Protein AF-A0A2J8SAQ4-F1 (afdb_monomer_lite)

Structure (mmCIF, N/CA/C/O backbone):
data_AF-A0A2J8SAQ4-F1
#
_entry.id   AF-A0A2J8SAQ4-F1
#
loop_
_atom_site.group_PDB
_atom_site.id
_atom_site.type_symbol
_atom_site.label_atom_id
_atom_site.label_alt_id
_atom_site.label_comp_id
_atom_site.label_asym_id
_atom_site.label_entity_id
_atom_site.label_seq_id
_atom_site.pdbx_PDB_ins_code
_atom_site.Cartn_x
_atom_site.Cartn_y
_atom_site.Cartn_z
_atom_site.occupancy
_atom_site.B_iso_or_equiv
_atom_site.auth_seq_id
_atom_site.auth_comp_id
_atom_site.auth_asym_id
_atom_site.auth_atom_id
_atom_site.pdbx_PDB_model_num
ATOM 1 N N . MET A 1 1 ? 0.559 38.410 19.634 1.00 47.19 1 MET A N 1
ATOM 2 C CA . MET A 1 1 ? 0.380 37.092 20.277 1.00 47.19 1 MET A CA 1
ATOM 3 C C . MET A 1 1 ? 0.985 36.066 19.344 1.00 47.19 1 MET A C 1
ATOM 5 O O . MET A 1 1 ? 0.568 36.011 18.195 1.00 47.19 1 MET A O 1
ATOM 9 N N . ASN A 1 2 ? 2.006 35.341 19.787 1.00 63.06 2 ASN A N 1
ATOM 10 C CA . ASN A 1 2 ? 2.679 34.353 18.952 1.00 63.06 2 ASN A CA 1
ATOM 11 C C . ASN A 1 2 ? 1.892 33.049 19.097 1.00 63.06 2 ASN A C 1
ATOM 13 O O . ASN A 1 2 ? 1.815 32.507 20.197 1.00 63.06 2 ASN A O 1
ATOM 17 N N . THR A 1 3 ? 1.246 32.593 18.027 1.00 62.91 3 THR A N 1
ATOM 18 C CA . THR A 1 3 ? 0.598 31.277 17.994 1.00 62.91 3 THR A CA 1
ATOM 19 C C . THR A 1 3 ? 1.675 30.208 18.189 1.00 62.91 3 THR A C 1
ATOM 21 O O . THR A 1 3 ? 2.656 30.249 17.436 1.00 62.91 3 THR A O 1
ATOM 24 N N . PRO A 1 4 ? 1.547 29.279 19.155 1.00 65.62 4 PRO A N 1
ATOM 25 C CA . PRO A 1 4 ? 2.491 28.178 19.293 1.00 65.62 4 PRO A CA 1
ATOM 26 C C . PRO A 1 4 ? 2.538 27.414 17.968 1.00 65.62 4 PRO A C 1
ATOM 28 O O . PRO A 1 4 ? 1.532 26.867 17.524 1.00 65.62 4 PRO A O 1
ATOM 31 N N . ARG A 1 5 ? 3.686 27.455 17.291 1.00 69.31 5 ARG A N 1
ATOM 32 C CA . ARG A 1 5 ? 3.959 26.649 16.102 1.00 69.31 5 ARG A CA 1
ATOM 33 C C . ARG A 1 5 ? 4.761 25.447 16.559 1.00 69.31 5 ARG A C 1
ATOM 35 O O . ARG A 1 5 ? 5.964 25.572 16.718 1.00 69.31 5 ARG A O 1
ATOM 42 N N . GLU A 1 6 ? 4.054 24.354 16.806 1.00 64.44 6 GLU A N 1
ATOM 43 C CA . GLU A 1 6 ? 4.475 22.967 16.582 1.00 64.44 6 GLU A CA 1
ATOM 44 C C . GLU A 1 6 ? 3.365 22.065 17.121 1.00 64.44 6 GLU A C 1
ATOM 46 O O . GLU A 1 6 ? 3.192 21.895 18.327 1.00 64.44 6 GLU A O 1
ATOM 51 N N . GLU A 1 7 ? 2.561 21.521 16.210 1.00 69.31 7 GLU A N 1
ATOM 52 C CA . GLU A 1 7 ? 1.739 20.361 16.526 1.00 69.31 7 GLU A CA 1
ATOM 53 C C . GLU A 1 7 ? 2.701 19.187 16.694 1.00 69.31 7 GLU A C 1
ATOM 55 O O . GLU A 1 7 ? 3.485 18.885 15.797 1.00 69.31 7 GLU A O 1
ATOM 60 N N . PHE A 1 8 ? 2.697 18.563 17.866 1.00 72.25 8 PHE A N 1
ATOM 61 C CA . PHE A 1 8 ? 3.495 17.374 18.133 1.0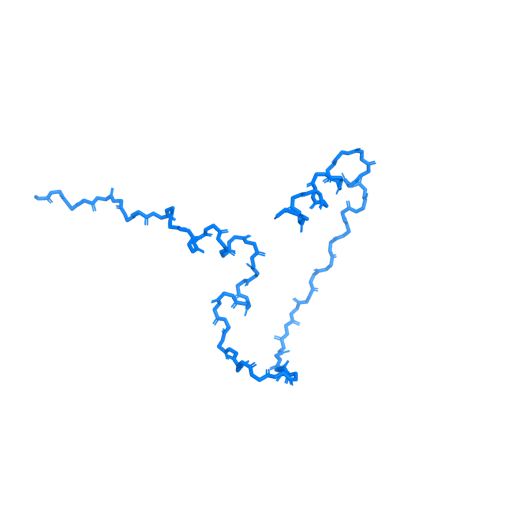0 72.25 8 PHE A CA 1
ATOM 62 C C . PHE A 1 8 ? 3.159 16.321 17.061 1.00 72.25 8 PHE A C 1
ATOM 64 O O . PHE A 1 8 ? 2.003 15.932 16.943 1.00 72.25 8 PHE A O 1
ATOM 71 N N . GLN A 1 9 ? 4.124 15.914 16.233 1.00 74.06 9 GLN A N 1
ATOM 72 C CA . GLN A 1 9 ? 3.905 14.994 15.100 1.00 74.06 9 GLN A CA 1
ATOM 73 C C . GLN A 1 9 ? 4.514 13.603 15.327 1.00 74.06 9 GLN A C 1
ATOM 75 O O . GLN A 1 9 ? 4.321 12.709 14.513 1.00 74.06 9 GLN A O 1
ATOM 80 N N . ASP A 1 10 ? 5.195 13.379 16.453 1.00 82.06 10 ASP A N 1
ATOM 81 C CA . ASP A 1 10 ? 5.845 12.101 16.780 1.00 82.06 10 ASP A CA 1
ATOM 82 C C . ASP A 1 10 ? 4.965 11.201 17.664 1.00 82.06 10 ASP A C 1
ATOM 84 O O . ASP A 1 10 ? 5.413 10.553 18.613 1.00 82.06 10 ASP A O 1
ATOM 88 N N . TRP A 1 11 ? 3.662 11.181 17.384 1.00 88.00 11 TRP A N 1
ATOM 89 C CA . TRP A 1 11 ? 2.757 10.261 18.063 1.00 88.00 11 TRP A CA 1
ATOM 90 C C . TRP A 1 11 ? 3.066 8.815 17.646 1.00 88.00 11 TRP A C 1
ATOM 92 O O . TRP A 1 11 ? 3.380 8.570 16.478 1.00 88.00 11 TRP A O 1
ATOM 102 N N . PRO A 1 12 ? 2.881 7.820 18.534 1.00 90.19 12 PRO A N 1
ATOM 103 C CA . PRO A 1 12 ? 3.062 6.408 18.187 1.00 90.19 12 PRO A CA 1
ATOM 104 C C . PRO A 1 12 ? 2.289 5.974 16.933 1.00 90.19 12 PRO A C 1
ATOM 106 O O . PRO A 1 12 ? 2.782 5.163 16.155 1.00 90.19 12 PRO A O 1
ATOM 109 N N . ILE A 1 13 ? 1.112 6.562 16.688 1.00 89.25 13 ILE A N 1
ATOM 110 C CA . ILE A 1 13 ? 0.312 6.299 15.485 1.00 89.25 13 ILE A CA 1
ATOM 111 C C . ILE A 1 13 ? 1.023 6.712 14.190 1.00 89.25 13 ILE A C 1
ATOM 113 O O . ILE A 1 13 ? 0.903 6.010 13.194 1.00 89.25 13 ILE A O 1
ATOM 117 N N . VAL A 1 14 ? 1.807 7.793 14.202 1.00 90.25 14 VAL A N 1
ATOM 118 C CA . VAL A 1 14 ? 2.556 8.263 13.026 1.00 90.25 14 VAL A CA 1
ATOM 119 C C . VAL A 1 14 ? 3.689 7.291 12.698 1.00 90.25 14 VAL A C 1
ATOM 121 O O . VAL A 1 14 ? 3.917 6.970 11.534 1.00 90.25 14 VAL A O 1
ATOM 124 N N . ARG A 1 15 ? 4.336 6.733 13.728 1.00 90.50 15 ARG A N 1
ATOM 125 C CA . ARG A 1 15 ? 5.352 5.683 13.560 1.00 90.50 15 ARG A CA 1
ATOM 126 C C . ARG A 1 15 ? 4.750 4.400 12.996 1.00 90.50 15 ARG A C 1
ATOM 128 O O . ARG A 1 15 ? 5.324 3.816 12.089 1.00 90.50 15 ARG A O 1
ATOM 135 N N . ILE A 1 16 ? 3.578 3.991 13.487 1.00 90.94 16 ILE A N 1
ATOM 136 C CA . ILE A 1 16 ? 2.861 2.818 12.964 1.00 90.94 16 ILE A CA 1
ATOM 137 C C . ILE A 1 16 ? 2.429 3.052 11.509 1.00 90.94 16 ILE A C 1
ATOM 139 O O . ILE A 1 16 ? 2.626 2.177 10.666 1.00 90.94 16 ILE A O 1
ATOM 143 N N . ALA A 1 17 ? 1.891 4.235 11.196 1.00 91.75 17 ALA A N 1
ATOM 144 C CA . ALA A 1 17 ? 1.450 4.590 9.850 1.00 91.75 17 ALA A CA 1
ATOM 145 C C . ALA A 1 17 ? 2.597 4.5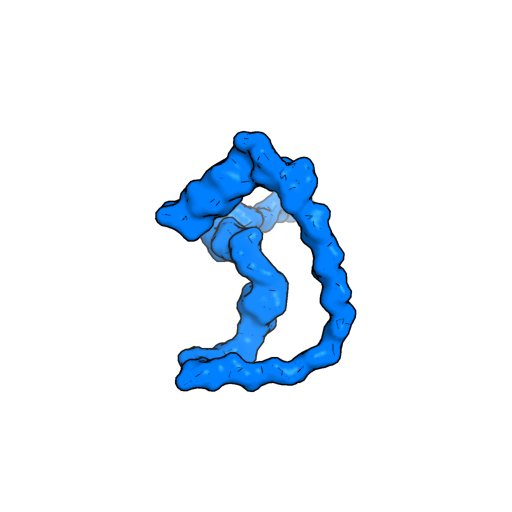54 8.825 1.00 91.75 17 ALA A C 1
ATOM 147 O O . ALA A 1 17 ? 2.368 4.150 7.694 1.00 91.75 17 ALA A O 1
ATOM 148 N N . ALA A 1 18 ? 3.838 4.862 9.221 1.00 91.94 18 ALA A N 1
ATOM 149 C CA . ALA A 1 18 ? 5.008 4.788 8.337 1.00 91.94 18 ALA A CA 1
ATOM 150 C C . ALA A 1 18 ? 5.315 3.369 7.810 1.00 91.94 18 ALA A C 1
ATOM 152 O O . ALA A 1 18 ? 6.046 3.215 6.831 1.00 91.94 18 ALA A O 1
ATOM 153 N N . HIS A 1 19 ? 4.769 2.331 8.447 1.00 92.75 19 HIS A N 1
ATOM 154 C CA . HIS A 1 19 ? 4.936 0.939 8.027 1.00 92.75 19 HIS A CA 1
ATOM 155 C C . HIS A 1 19 ? 3.801 0.427 7.131 1.00 92.75 19 HIS A C 1
ATOM 157 O O . HIS A 1 19 ? 3.881 -0.701 6.637 1.00 92.75 19 HIS A O 1
ATOM 163 N N . LEU A 1 20 ? 2.745 1.218 6.928 1.00 93.25 20 LEU A N 1
ATOM 164 C CA . LEU A 1 20 ? 1.548 0.831 6.187 1.00 93.25 20 LEU A CA 1
ATOM 165 C C . LEU A 1 20 ? 1.332 1.779 4.999 1.00 93.25 20 LEU A C 1
ATOM 167 O O . LEU A 1 20 ? 1.631 2.964 5.097 1.00 93.25 20 LEU A O 1
ATOM 171 N N . PRO A 1 21 ? 0.810 1.292 3.862 1.00 91.50 21 PRO A N 1
ATOM 172 C CA . PRO A 1 21 ? 0.446 2.179 2.766 1.00 91.50 21 PRO A CA 1
ATOM 173 C C . PRO A 1 21 ? -0.786 3.014 3.141 1.00 91.50 21 PRO A C 1
ATOM 175 O O . PRO A 1 21 ? -1.636 2.560 3.912 1.00 91.50 21 PRO A O 1
ATOM 178 N N . ASP A 1 22 ? -0.943 4.176 2.507 1.00 91.25 22 ASP A N 1
ATOM 179 C CA . ASP A 1 22 ? -2.110 5.056 2.689 1.00 91.25 22 ASP A CA 1
ATOM 180 C C . ASP A 1 22 ? -3.437 4.334 2.440 1.00 91.25 22 ASP A C 1
ATOM 182 O O . ASP A 1 22 ? -4.425 4.596 3.125 1.00 91.25 22 ASP A O 1
ATOM 186 N N . LEU A 1 23 ? -3.431 3.362 1.515 1.00 91.69 23 LEU A N 1
ATOM 187 C CA . LEU A 1 23 ? -4.567 2.481 1.250 1.00 91.69 23 LEU A CA 1
ATOM 188 C C . LEU A 1 23 ? -5.070 1.803 2.531 1.00 91.69 23 LEU A C 1
ATOM 190 O O . LEU A 1 23 ? -6.269 1.621 2.678 1.00 91.69 23 LEU A O 1
ATOM 194 N N . ILE A 1 24 ? -4.175 1.455 3.461 1.00 92.75 24 ILE A N 1
ATOM 195 C CA . ILE A 1 24 ? -4.530 0.836 4.738 1.00 92.75 24 ILE A CA 1
ATOM 196 C C . ILE A 1 24 ? -4.814 1.873 5.827 1.00 92.75 24 ILE A C 1
ATOM 198 O O . ILE A 1 24 ? -5.780 1.717 6.569 1.00 92.75 24 ILE A O 1
ATOM 202 N N . VAL A 1 25 ? -3.992 2.921 5.932 1.00 93.38 25 VAL A N 1
ATOM 203 C CA . VAL A 1 25 ? -4.101 3.938 6.998 1.00 93.38 25 VAL A CA 1
ATOM 204 C C . VAL A 1 25 ? -5.422 4.704 6.920 1.00 93.38 25 VAL A C 1
ATOM 206 O O . VAL A 1 25 ? -6.048 4.957 7.948 1.00 93.38 25 VAL A O 1
ATOM 209 N N . TYR A 1 26 ? -5.856 5.048 5.707 1.00 92.12 26 TYR A N 1
ATOM 210 C CA . TYR A 1 26 ? -7.087 5.805 5.463 1.00 92.12 26 TYR A CA 1
ATOM 211 C C . TYR A 1 26 ? -8.235 4.942 4.926 1.00 92.12 26 TYR A C 1
ATOM 213 O O . TYR A 1 26 ? -9.320 5.456 4.655 1.00 92.12 26 TYR A O 1
ATOM 221 N N . GLY A 1 27 ? -8.016 3.635 4.767 1.00 89.88 27 GLY A N 1
ATOM 222 C CA . GLY A 1 27 ? -9.033 2.708 4.293 1.00 89.88 27 GLY A CA 1
ATOM 223 C C . GLY A 1 27 ? -10.069 2.394 5.372 1.00 89.88 27 GLY A C 1
ATOM 224 O O . GLY A 1 27 ? -9.734 2.055 6.506 1.00 89.88 27 GLY A O 1
ATOM 225 N N . HIS A 1 28 ? -11.350 2.479 5.018 1.00 88.88 28 HIS A N 1
ATOM 226 C CA . HIS A 1 28 ? -12.444 2.130 5.921 1.00 88.88 28 HIS A CA 1
ATOM 227 C C . HIS A 1 28 ? -12.895 0.683 5.678 1.00 88.88 28 HIS A C 1
ATOM 229 O O . HIS A 1 28 ? -13.827 0.422 4.916 1.00 88.88 28 HIS A O 1
ATOM 235 N N . PHE A 1 29 ? -12.233 -0.271 6.332 1.00 90.56 29 PHE A N 1
ATOM 236 C CA . PHE A 1 29 ? -12.477 -1.701 6.123 1.00 90.56 29 PHE A CA 1
ATOM 237 C C . PHE A 1 29 ? -13.396 -2.317 7.174 1.00 90.56 29 PHE A C 1
ATOM 239 O O . PHE A 1 29 ? -13.327 -1.981 8.357 1.00 90.56 29 PHE A O 1
ATOM 246 N N . SER A 1 30 ? -14.196 -3.301 6.757 1.00 91.56 30 SER A N 1
ATOM 247 C CA . SER A 1 30 ? -14.913 -4.159 7.703 1.00 91.56 30 SER A CA 1
ATOM 248 C C . SER A 1 30 ? -13.924 -5.075 8.449 1.00 91.56 30 SER A C 1
ATOM 250 O O . SER A 1 30 ? -12.958 -5.569 7.848 1.00 91.56 30 SER A O 1
ATOM 252 N N . PRO A 1 31 ? -14.140 -5.341 9.753 1.00 92.38 31 PRO A N 1
ATOM 253 C CA . PRO A 1 31 ? -13.356 -6.327 10.494 1.00 92.38 31 PRO A CA 1
ATOM 254 C C . PRO A 1 31 ? -13.637 -7.771 10.047 1.00 92.38 31 PRO A C 1
ATOM 256 O O . PRO A 1 31 ? -12.872 -8.667 10.402 1.00 92.38 31 PRO A O 1
ATOM 259 N N . GLU A 1 32 ? -14.697 -8.009 9.268 1.00 94.75 32 GLU A N 1
ATOM 260 C CA . GLU A 1 32 ? -15.022 -9.326 8.715 1.00 94.75 32 GLU A CA 1
ATOM 261 C C . GLU A 1 32 ? -13.911 -9.851 7.789 1.00 94.75 32 GLU A C 1
ATOM 263 O O . GLU A 1 32 ? -13.142 -9.096 7.178 1.00 94.75 32 GLU A O 1
ATOM 268 N N . ARG A 1 33 ? -13.774 -11.181 7.731 1.00 93.56 33 ARG A N 1
ATOM 269 C CA . ARG A 1 33 ? -12.710 -11.864 6.984 1.00 93.56 33 ARG A CA 1
ATOM 270 C C . ARG A 1 33 ? -13.303 -13.026 6.172 1.00 93.56 33 ARG A C 1
ATOM 272 O O . ARG A 1 33 ? -13.966 -13.870 6.773 1.00 93.56 33 ARG A O 1
ATOM 279 N N . PRO A 1 34 ? -13.041 -13.113 4.850 1.00 91.12 34 PRO A N 1
ATOM 280 C CA . PRO A 1 34 ? -12.217 -12.207 4.042 1.00 91.12 34 PRO A CA 1
ATOM 281 C C . PRO A 1 34 ? -12.907 -10.858 3.775 1.00 91.12 34 PRO A C 1
ATOM 283 O O . PRO A 1 34 ? -14.117 -10.802 3.596 1.00 91.12 34 PRO A O 1
ATOM 286 N N . PHE A 1 35 ? -12.119 -9.783 3.711 1.00 92.50 35 PHE A N 1
ATOM 287 C CA . PHE A 1 35 ? -12.571 -8.483 3.214 1.00 92.50 35 PHE A CA 1
ATOM 288 C C . PHE A 1 35 ? -12.057 -8.307 1.780 1.00 92.50 35 PHE A C 1
ATOM 290 O O . PHE A 1 35 ? -10.859 -8.466 1.542 1.00 92.50 35 PHE A O 1
ATOM 297 N N . ILE A 1 36 ? -12.957 -8.023 0.838 1.00 92.81 36 ILE A N 1
ATOM 298 C CA . ILE A 1 36 ? -12.655 -7.839 -0.588 1.00 92.81 36 ILE A CA 1
ATOM 299 C C . ILE A 1 36 ? -13.259 -6.505 -1.019 1.00 92.81 36 ILE A C 1
ATOM 301 O O . ILE A 1 36 ? -14.429 -6.252 -0.740 1.00 92.81 36 ILE A O 1
ATOM 305 N N . ASP A 1 37 ? -12.468 -5.692 -1.713 1.00 92.56 37 ASP A N 1
ATOM 306 C CA . ASP A 1 37 ? -12.891 -4.414 -2.285 1.00 92.56 37 ASP A CA 1
ATOM 307 C C . ASP A 1 37 ? -12.290 -4.234 -3.687 1.00 92.56 37 ASP A C 1
ATOM 309 O O . ASP A 1 37 ? -11.267 -4.850 -4.008 1.00 92.56 37 ASP A O 1
ATOM 313 N N . TYR A 1 38 ? -12.936 -3.423 -4.525 1.00 94.00 38 TYR A N 1
ATOM 314 C CA . TYR A 1 38 ? -12.582 -3.240 -5.934 1.00 94.00 38 TYR A CA 1
ATOM 315 C C . TYR A 1 38 ? -12.315 -1.766 -6.235 1.00 94.00 38 TYR A C 1
ATOM 317 O O . TYR A 1 38 ? -13.135 -0.900 -5.942 1.00 94.00 38 TYR A O 1
ATOM 325 N N . PHE A 1 39 ? -11.181 -1.488 -6.871 1.00 93.06 39 PHE A N 1
ATOM 326 C CA . PHE A 1 39 ? -10.804 -0.152 -7.317 1.00 93.06 39 PHE A CA 1
ATOM 327 C C . PHE A 1 39 ? -9.999 -0.237 -8.616 1.00 93.06 39 PHE A C 1
ATOM 329 O O . PHE A 1 39 ? -9.352 -1.249 -8.892 1.00 93.06 39 PHE A O 1
ATOM 336 N N . ASP A 1 40 ? -10.005 0.847 -9.386 1.00 95.81 40 ASP A N 1
ATOM 337 C CA . ASP A 1 40 ? -9.141 1.018 -10.550 1.00 95.81 40 ASP A CA 1
ATOM 338 C C . ASP A 1 40 ? -7.883 1.802 -10.162 1.00 95.81 40 ASP A C 1
ATOM 340 O O . ASP A 1 40 ? -7.938 2.764 -9.392 1.00 95.81 40 ASP A O 1
ATOM 344 N N . GLY A 1 41 ? -6.730 1.415 -10.703 1.00 93.50 41 GLY A N 1
ATOM 345 C CA . GLY A 1 41 ? -5.466 2.076 -10.397 1.00 93.50 41 GLY A CA 1
ATOM 346 C C . GLY A 1 41 ? -4.345 1.698 -11.355 1.00 93.50 41 GLY A C 1
ATOM 347 O O . GLY A 1 41 ? -4.437 0.735 -12.114 1.00 93.50 41 GLY A O 1
ATOM 348 N N . VAL A 1 42 ? -3.262 2.472 -11.311 1.00 95.75 42 VAL A N 1
ATOM 349 C CA . VAL A 1 42 ? -2.039 2.195 -12.071 1.00 95.75 42 VAL A CA 1
ATOM 350 C C . VAL A 1 42 ? -1.008 1.597 -11.124 1.00 95.75 42 VAL A C 1
ATOM 352 O O . VAL A 1 42 ? -0.698 2.182 -10.088 1.00 95.75 4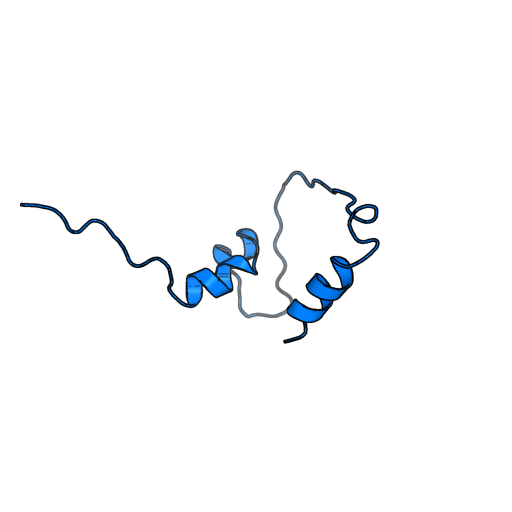2 VAL A O 1
ATOM 355 N N . LEU A 1 43 ? -0.461 0.438 -11.484 1.00 94.94 43 LEU A N 1
ATOM 356 C CA . LEU A 1 43 ? 0.584 -0.228 -10.713 1.00 94.94 43 LEU A CA 1
ATOM 357 C C . LEU A 1 43 ? 1.950 0.038 -11.338 1.00 94.94 43 LEU A C 1
ATOM 359 O O . LEU A 1 43 ? 2.143 -0.129 -12.541 1.00 94.94 43 LEU A O 1
ATOM 363 N N . MET A 1 44 ? 2.912 0.405 -10.497 1.00 93.88 44 MET A N 1
ATOM 364 C CA . MET A 1 44 ? 4.316 0.502 -10.872 1.00 93.88 44 MET A CA 1
ATOM 365 C C . MET A 1 44 ? 5.094 -0.587 -10.140 1.00 93.88 44 MET A C 1
ATOM 367 O O . MET A 1 44 ? 5.083 -0.644 -8.912 1.00 93.88 44 MET A O 1
ATOM 371 N N . PHE A 1 45 ? 5.796 -1.430 -10.894 1.00 92.44 45 PHE A N 1
ATOM 372 C CA . PHE A 1 45 ? 6.709 -2.419 -10.337 1.00 92.44 45 PHE A CA 1
ATOM 373 C C . PHE A 1 45 ? 8.151 -1.972 -10.579 1.00 92.44 45 PHE A C 1
ATOM 375 O O . PHE A 1 45 ? 8.567 -1.807 -11.725 1.00 92.44 45 PHE A O 1
ATOM 382 N N . VAL A 1 46 ? 8.906 -1.765 -9.499 1.00 87.94 46 VAL A N 1
ATOM 383 C CA . VAL A 1 46 ? 10.312 -1.341 -9.550 1.00 87.94 46 VAL A CA 1
ATOM 384 C C . VAL A 1 46 ? 11.182 -2.474 -9.025 1.00 87.94 46 VAL A C 1
ATOM 386 O O . VAL A 1 46 ? 11.110 -2.823 -7.848 1.00 87.94 46 VAL A O 1
ATOM 389 N N . ASP A 1 47 ? 12.019 -3.042 -9.892 1.00 87.19 47 ASP A N 1
ATOM 390 C CA . ASP A 1 47 ? 12.973 -4.073 -9.491 1.00 87.19 47 ASP A CA 1
ATOM 391 C C . ASP A 1 47 ? 14.158 -3.458 -8.731 1.00 87.19 47 ASP A C 1
ATOM 393 O O . ASP A 1 47 ? 14.958 -2.697 -9.280 1.00 87.19 47 ASP A O 1
ATOM 397 N N . ILE A 1 48 ? 14.278 -3.815 -7.453 1.00 83.88 48 ILE A N 1
ATOM 398 C CA . ILE A 1 48 ? 15.382 -3.409 -6.573 1.00 83.88 48 ILE A CA 1
ATOM 399 C C . ILE A 1 48 ? 16.371 -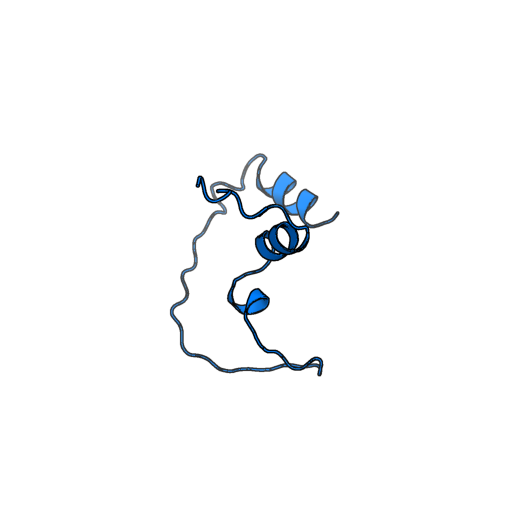4.547 -6.296 1.00 83.88 48 ILE A C 1
ATOM 401 O O . ILE A 1 48 ? 17.315 -4.368 -5.520 1.00 83.88 48 ILE A O 1
ATOM 405 N N . SER A 1 49 ? 16.214 -5.701 -6.951 1.00 80.62 49 SER A N 1
ATOM 406 C CA . SER A 1 49 ? 17.055 -6.887 -6.746 1.00 80.62 49 SER A CA 1
ATOM 407 C C . SER A 1 49 ? 18.552 -6.589 -6.902 1.00 80.62 49 SER A C 1
ATOM 409 O O . SER A 1 49 ? 19.373 -7.103 -6.144 1.00 80.62 49 SER A O 1
ATOM 411 N N . GLY A 1 50 ? 18.925 -5.685 -7.816 1.00 75.62 50 GLY A N 1
ATOM 412 C CA . GLY A 1 50 ? 20.307 -5.240 -8.023 1.00 75.62 50 GLY A CA 1
ATOM 413 C C . GLY A 1 50 ? 20.892 -4.375 -6.896 1.00 75.62 50 GLY A C 1
ATOM 414 O O . GLY A 1 50 ? 22.113 -4.314 -6.759 1.00 75.62 50 GLY A O 1
ATOM 415 N N . LYS A 1 51 ? 20.053 -3.727 -6.077 1.00 64.81 51 LYS A N 1
ATOM 416 C CA . LYS A 1 51 ? 20.450 -2.916 -4.907 1.00 64.81 51 LYS A CA 1
ATOM 417 C C . LYS A 1 51 ? 20.384 -3.707 -3.597 1.00 64.81 51 LYS A C 1
ATOM 419 O O . LYS A 1 51 ? 21.098 -3.391 -2.652 1.00 64.81 51 LYS A O 1
ATOM 424 N N . CYS A 1 52 ? 19.595 -4.777 -3.568 1.00 60.06 52 CYS A N 1
ATOM 425 C CA . CYS A 1 52 ? 19.441 -5.688 -2.434 1.00 60.06 52 CYS A CA 1
ATOM 426 C C . CYS A 1 52 ? 20.598 -6.697 -2.255 1.00 60.06 52 CYS A C 1
ATOM 428 O O . CYS A 1 52 ? 20.508 -7.556 -1.383 1.00 60.06 52 CYS A O 1
ATOM 430 N N . LYS A 1 53 ? 21.676 -6.623 -3.051 1.00 61.34 53 LYS A N 1
ATOM 431 C CA . LYS A 1 53 ? 22.668 -7.706 -3.180 1.00 61.34 53 LYS A CA 1
ATOM 432 C C . LYS A 1 53 ? 23.664 -7.906 -2.036 1.00 61.34 53 LYS A C 1
ATOM 434 O O . LYS A 1 53 ? 24.189 -9.010 -1.968 1.00 61.34 53 LYS A O 1
ATOM 439 N N . MET A 1 54 ? 23.969 -6.919 -1.190 1.00 56.88 54 MET A N 1
ATOM 440 C CA . MET A 1 54 ? 25.075 -7.088 -0.225 1.00 56.88 54 MET A CA 1
ATOM 441 C C . MET A 1 54 ? 24.699 -6.898 1.249 1.00 56.88 54 MET A C 1
ATOM 443 O O . MET A 1 54 ? 25.024 -7.789 2.013 1.00 56.88 54 MET A O 1
ATOM 447 N N . ASP A 1 55 ? 23.916 -5.893 1.660 1.00 57.06 55 ASP A N 1
ATOM 448 C CA . ASP A 1 55 ? 23.622 -5.723 3.107 1.00 57.06 55 ASP A CA 1
ATOM 449 C C . ASP A 1 55 ? 22.181 -5.262 3.414 1.00 57.06 55 ASP A C 1
ATOM 451 O O . ASP A 1 55 ? 21.616 -5.545 4.471 1.00 57.06 55 ASP A O 1
ATOM 455 N N . VAL A 1 56 ? 21.530 -4.593 2.458 1.00 55.81 56 VAL A N 1
ATOM 456 C CA . VAL A 1 56 ? 20.231 -3.925 2.663 1.00 55.81 56 VAL A CA 1
ATOM 457 C C . VAL A 1 56 ? 19.065 -4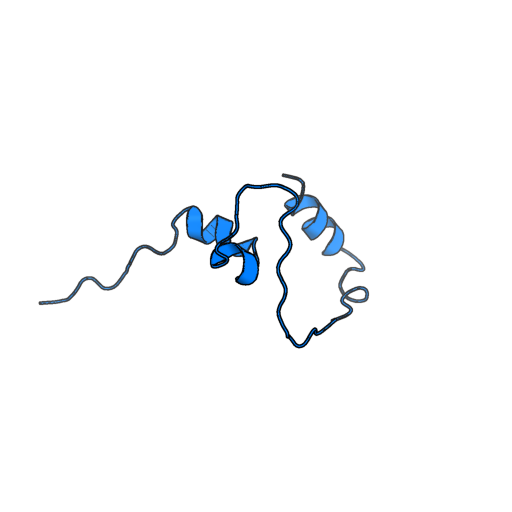.909 2.798 1.00 55.81 56 VAL A C 1
ATOM 459 O O . VAL A 1 56 ? 18.157 -4.665 3.590 1.00 55.81 56 VAL A O 1
ATOM 462 N N . CYS A 1 57 ? 19.078 -6.034 2.073 1.00 53.84 57 CYS A N 1
ATOM 463 C CA . CYS A 1 57 ? 17.987 -7.014 2.142 1.00 53.84 57 CYS A CA 1
ATOM 464 C C . CYS A 1 57 ? 17.958 -7.742 3.493 1.00 53.84 57 CYS A C 1
ATOM 466 O O . CYS A 1 57 ? 16.882 -7.987 4.030 1.00 53.84 57 CYS A O 1
ATOM 468 N N . LEU A 1 58 ? 19.132 -8.012 4.080 1.00 53.41 58 LEU A N 1
ATOM 469 C CA . LEU A 1 58 ? 19.238 -8.600 5.415 1.00 53.41 58 LEU A CA 1
ATOM 470 C C . LEU A 1 58 ? 18.669 -7.644 6.475 1.00 53.41 58 LEU A C 1
ATOM 472 O O . LEU A 1 58 ? 17.884 -8.061 7.321 1.00 53.41 58 LEU A O 1
ATOM 476 N N . MET A 1 59 ? 18.989 -6.347 6.381 1.00 55.81 59 MET A N 1
ATOM 477 C CA . MET A 1 59 ? 18.476 -5.327 7.304 1.00 55.81 59 MET A CA 1
ATOM 478 C C . MET A 1 59 ? 16.960 -5.102 7.155 1.00 55.81 59 MET A C 1
ATOM 480 O O . MET A 1 59 ? 16.256 -4.981 8.156 1.00 55.81 59 MET A O 1
ATOM 484 N N . TRP A 1 60 ? 16.436 -5.113 5.924 1.00 51.62 60 TRP A N 1
ATOM 485 C CA . TRP A 1 60 ? 14.992 -5.042 5.655 1.00 51.62 60 TRP A CA 1
ATOM 486 C C . TRP A 1 60 ? 14.222 -6.265 6.172 1.00 51.62 60 TRP A C 1
ATOM 488 O O . TRP A 1 60 ? 13.123 -6.113 6.697 1.00 51.62 60 TRP A O 1
ATOM 498 N N . MET A 1 61 ? 14.783 -7.471 6.053 1.00 53.75 61 MET A N 1
ATOM 499 C CA . MET A 1 61 ? 14.167 -8.686 6.602 1.00 53.75 61 MET A CA 1
ATOM 500 C C . MET A 1 61 ? 14.254 -8.722 8.134 1.00 53.75 61 MET A C 1
ATOM 502 O O . MET A 1 61 ? 13.295 -9.131 8.785 1.00 53.75 61 MET A O 1
ATOM 506 N N . SER A 1 62 ? 15.357 -8.237 8.713 1.00 52.38 62 SER A N 1
ATOM 507 C CA . SER A 1 62 ? 15.558 -8.174 10.165 1.00 52.38 62 SER A CA 1
ATOM 508 C C . SER A 1 62 ? 14.605 -7.183 10.846 1.00 52.38 62 SER A C 1
ATOM 510 O O . SER A 1 62 ? 14.015 -7.523 11.863 1.00 52.38 62 SER A O 1
ATOM 512 N N . ASN A 1 63 ? 14.377 -5.999 10.265 1.00 49.19 63 ASN A N 1
ATOM 513 C CA . ASN A 1 63 ? 13.421 -5.007 10.791 1.00 49.19 63 ASN A CA 1
ATOM 514 C C . ASN A 1 63 ? 11.943 -5.360 10.547 1.00 49.19 63 ASN A C 1
ATOM 516 O O . ASN A 1 63 ? 11.063 -4.629 10.990 1.00 49.19 63 ASN A O 1
ATOM 520 N N . ARG A 1 64 ? 11.651 -6.452 9.829 1.00 47.03 64 ARG A N 1
ATOM 521 C CA . ARG A 1 64 ? 10.282 -6.952 9.620 1.00 47.03 64 ARG A CA 1
ATOM 522 C C . ARG A 1 64 ? 9.920 -8.110 10.559 1.00 47.03 64 ARG A C 1
ATOM 524 O O . ARG A 1 64 ? 8.768 -8.532 10.570 1.00 47.03 64 ARG A O 1
ATOM 531 N N . LEU A 1 65 ? 10.892 -8.646 11.301 1.00 42.38 65 LEU A N 1
ATOM 532 C CA . LEU A 1 65 ? 10.737 -9.803 12.193 1.00 42.38 65 LEU A CA 1
ATOM 533 C C . LEU A 1 65 ? 10.824 -9.449 13.690 1.00 42.38 65 LEU A C 1
ATOM 535 O O . LEU A 1 65 ? 10.854 -10.365 14.511 1.00 42.38 65 LEU A O 1
ATOM 539 N N . VAL A 1 66 ? 10.853 -8.160 14.045 1.00 40.75 66 VAL A N 1
ATOM 540 C CA . VAL A 1 66 ? 10.828 -7.671 15.437 1.00 40.75 66 VAL A CA 1
ATOM 541 C C . VAL A 1 66 ? 9.560 -6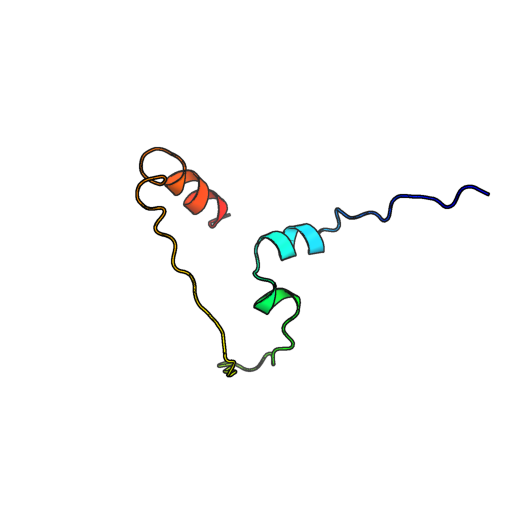.868 15.677 1.00 40.75 66 VAL A C 1
ATOM 543 O O . VAL A 1 66 ? 9.221 -6.057 14.788 1.00 40.75 66 VAL A O 1
#

Radius of gyration: 18.32 Å; chains: 1; bounding box: 40×49×32 Å

Organism: Pongo abelii (NCBI:txid9601)

pLDDT: mean 78.29, std 17.2, range [40.75, 95.81]

Foldseek 3Di:
DDDDPDDPQPDVLNVVVVVDDPCPSVPDWDPDPPTDDDDDDDDDDDDCVVVCPDPVVVVVVVVVVD

Secondary structure (DSSP, 8-state):
-----------HHHHHHTTS-HHHHS----SSSS--------------TTTSTTTHHHHHHHTT--

Sequence (66 aa):
MNTPREEFQDWPIVRIAAHLPDLIVYGHFSPERPFIDYFDGVLMFVDISGKCKMDVCLMWMSNRLV